Protein AF-A0AAU2IYT5-F1 (afdb_monomer_lite)

Secondary structure (DSSP, 8-state):
---SSHHHHHHHHHHHHHHHHHHHHHHHHHH---S-S----SS-SS-EEEESSPPPHHHHHHHHHHHHHHHTT-HHHHHHHHTTSTTHHHHHHHHHHHHGGGHHHHHSS-EEEEEPPPB--S-HHHHHHSTT-EEEEEEEE-TTS-EEEEEEEEETTEEEEEEEPPP-

Sequence (168 aa):
MSLRVGKRAATLTGVAAALVVLCVASFWWFHRTDDTPYTVAAEPKVSVTYQGESPSKEMRTFLTVFVQRLADGDVKGIDALADGYPDGAAAARESSDFLRPLAPAAGGGPVMAHAGPVSDSRSFLQRIEAPQGGTAEAELTLSDGKHVHIQLARERGVWWGYALAPAD

pLDDT: mean 75.82, std 17.85, range [38.94, 96.12]

Foldseek 3Di:
DPDDPVVVVVVVVVVVVVVVVVVVVVVCLVPVPDDDLQDQPPDQLAAEDEDDPDDDPQVVSLVSQCLSCLLVLVLVSQLVLQVNPVVCNVVSNVQSVLSNVVNCQSNVYYKYKYKADWADPDDPVVCVVWPPWTKIKMWIQTNVRDIWIWIWIDTNNHIGIGTGDDDD

Radius of gyration: 20.45 Å; chains: 1; bounding box: 41×68×46 Å

Structure (mmCIF, N/CA/C/O backbone):
data_AF-A0AAU2IYT5-F1
#
_entry.id   AF-A0AAU2IYT5-F1
#
loop_
_atom_site.group_PDB
_atom_site.id
_atom_site.type_symbol
_atom_site.label_atom_id
_atom_site.label_alt_id
_atom_site.label_comp_id
_atom_site.label_asym_id
_atom_site.label_entity_id
_atom_site.label_seq_id
_atom_site.pdbx_PDB_ins_code
_atom_site.Cartn_x
_atom_site.Cartn_y
_atom_site.Cartn_z
_atom_site.occupancy
_atom_site.B_iso_or_equiv
_atom_site.auth_seq_id
_atom_site.auth_comp_id
_atom_site.auth_asym_id
_atom_site.auth_atom_id
_atom_site.pdbx_PDB_model_num
ATOM 1 N N . MET A 1 1 ? 22.700 -52.837 -28.394 1.00 38.94 1 MET A N 1
ATOM 2 C CA . MET A 1 1 ? 23.087 -51.731 -27.488 1.00 38.94 1 MET A CA 1
ATOM 3 C C . MET A 1 1 ? 22.774 -50.399 -28.174 1.00 38.94 1 MET A C 1
ATOM 5 O O . MET A 1 1 ? 23.656 -49.794 -28.753 1.00 38.94 1 MET A O 1
ATOM 9 N N . SER A 1 2 ? 21.506 -49.969 -28.204 1.00 45.75 2 SER A N 1
ATOM 10 C CA . SER A 1 2 ? 21.119 -48.677 -28.804 1.00 45.75 2 SER A CA 1
ATOM 11 C C . SER A 1 2 ? 19.882 -48.125 -28.094 1.00 45.75 2 SER A C 1
ATOM 13 O O . SER A 1 2 ? 18.757 -48.254 -28.549 1.00 45.75 2 SER A O 1
ATOM 15 N N . LEU A 1 3 ? 20.097 -47.609 -26.885 1.00 42.72 3 LEU A N 1
ATOM 16 C CA . LEU A 1 3 ? 19.072 -46.999 -26.027 1.00 42.72 3 LEU A CA 1
ATOM 17 C C . LEU A 1 3 ? 19.722 -45.857 -25.229 1.00 42.72 3 LEU A C 1
ATOM 19 O O . LEU A 1 3 ? 19.649 -45.790 -24.008 1.00 42.72 3 LEU A O 1
ATOM 23 N N . ARG A 1 4 ? 20.472 -44.981 -25.909 1.00 45.41 4 ARG A N 1
ATOM 24 C CA . ARG A 1 4 ? 21.048 -43.771 -25.283 1.00 45.41 4 ARG A CA 1
ATOM 25 C C . ARG A 1 4 ? 20.906 -42.492 -26.109 1.00 45.41 4 ARG A C 1
ATOM 27 O O . ARG A 1 4 ? 21.321 -41.441 -25.637 1.00 45.41 4 ARG A O 1
ATOM 34 N N . VAL A 1 5 ? 20.295 -42.550 -27.294 1.00 44.69 5 VAL A N 1
ATOM 35 C CA . VAL A 1 5 ? 20.166 -41.375 -28.176 1.00 44.69 5 VAL A CA 1
ATOM 36 C C . VAL A 1 5 ? 18.852 -40.610 -27.935 1.00 44.69 5 VAL A C 1
ATOM 38 O O . VAL A 1 5 ? 18.848 -39.386 -27.974 1.00 44.69 5 VAL A O 1
ATOM 41 N N . GLY A 1 6 ? 17.761 -41.286 -27.546 1.00 38.97 6 GLY A N 1
ATOM 42 C CA . GLY A 1 6 ? 16.441 -40.648 -27.378 1.00 38.97 6 GLY A CA 1
ATOM 43 C C . GLY A 1 6 ? 16.251 -39.781 -26.123 1.00 38.97 6 GLY A C 1
ATOM 44 O O . GLY A 1 6 ? 15.437 -38.866 -26.132 1.00 38.97 6 GLY A O 1
ATOM 45 N N . LYS A 1 7 ? 17.012 -40.013 -25.042 1.00 44.97 7 LYS A N 1
ATOM 46 C CA . LYS A 1 7 ? 16.860 -39.248 -23.784 1.00 44.97 7 LYS A CA 1
ATOM 47 C C . LYS A 1 7 ? 17.562 -37.887 -23.791 1.00 44.97 7 LYS A C 1
ATOM 49 O O . LYS A 1 7 ? 17.205 -37.039 -22.988 1.00 44.97 7 LYS A O 1
ATOM 54 N N . ARG A 1 8 ? 18.549 -37.677 -24.673 1.00 42.88 8 ARG A N 1
ATOM 55 C CA . ARG A 1 8 ? 19.326 -36.424 -24.737 1.00 42.88 8 ARG A CA 1
ATOM 56 C C . ARG A 1 8 ? 18.634 -35.336 -25.558 1.00 42.88 8 ARG A C 1
ATOM 58 O O . ARG A 1 8 ? 18.764 -34.166 -25.230 1.00 42.88 8 ARG A O 1
ATOM 65 N N . ALA A 1 9 ? 17.883 -35.716 -26.592 1.00 39.19 9 ALA A N 1
ATOM 66 C CA . ALA A 1 9 ? 17.137 -34.760 -27.409 1.00 39.19 9 ALA A CA 1
ATOM 67 C C . ALA A 1 9 ? 15.982 -34.122 -26.616 1.00 39.19 9 ALA A C 1
ATOM 69 O O . ALA A 1 9 ? 15.853 -32.905 -26.609 1.00 39.19 9 ALA A O 1
ATOM 70 N N . ALA A 1 10 ? 15.218 -34.923 -25.864 1.00 45.31 10 ALA A N 1
ATOM 71 C CA . ALA A 1 10 ? 14.096 -34.430 -25.060 1.00 45.31 10 ALA A CA 1
ATOM 72 C C . ALA A 1 10 ? 14.521 -33.479 -23.920 1.00 45.31 10 ALA A C 1
ATOM 74 O O . ALA A 1 10 ? 13.810 -32.520 -23.625 1.00 45.31 10 ALA A O 1
ATOM 75 N N . THR A 1 11 ? 15.689 -33.693 -23.301 1.00 46.00 11 THR A N 1
ATOM 76 C CA . THR A 1 11 ? 16.214 -32.781 -22.271 1.00 46.00 11 THR A CA 1
ATOM 77 C C . THR A 1 11 ? 16.752 -31.478 -22.858 1.00 46.00 11 THR A C 1
ATOM 79 O O . THR A 1 11 ? 16.536 -30.427 -22.266 1.00 46.00 11 THR A O 1
ATOM 82 N N . LEU A 1 12 ? 17.392 -31.505 -24.031 1.00 43.25 12 LEU A N 1
ATOM 83 C CA . LEU A 1 12 ? 17.889 -30.294 -24.699 1.00 43.25 12 LEU A CA 1
ATOM 84 C C . LEU A 1 12 ? 16.753 -29.373 -25.170 1.00 43.25 12 LEU A C 1
ATOM 86 O O . LEU A 1 12 ? 16.848 -28.160 -24.997 1.00 43.25 12 LEU A O 1
ATOM 90 N N . THR A 1 13 ? 15.655 -29.927 -25.695 1.00 46.94 13 THR A N 1
ATOM 91 C CA . THR A 1 13 ? 14.485 -29.130 -26.102 1.00 46.94 13 THR A CA 1
ATOM 92 C C . THR A 1 13 ? 13.740 -28.544 -24.897 1.00 46.94 13 THR A C 1
ATOM 94 O O . THR A 1 13 ? 13.318 -27.392 -24.947 1.00 46.94 13 THR A O 1
ATOM 97 N N . GLY A 1 14 ? 13.634 -29.292 -23.791 1.00 45.22 14 GLY A N 1
ATOM 98 C CA . GLY A 1 14 ? 13.022 -28.802 -22.550 1.00 45.22 14 GLY A CA 1
ATOM 99 C C . GLY A 1 14 ? 13.824 -27.685 -21.873 1.00 45.22 14 GLY A C 1
ATOM 100 O O . GLY A 1 14 ? 13.244 -26.702 -21.420 1.00 45.22 14 GLY A O 1
ATOM 101 N N . VAL A 1 15 ? 15.159 -27.788 -21.862 1.00 53.22 15 VAL A N 1
ATOM 102 C CA . VAL A 1 15 ? 16.049 -26.753 -21.304 1.00 53.22 15 VAL A CA 1
ATOM 103 C C . VAL A 1 15 ? 16.040 -25.487 -22.163 1.00 53.22 15 VAL A C 1
ATOM 105 O O . VAL A 1 15 ? 15.994 -24.389 -21.617 1.00 53.22 15 VAL A O 1
ATOM 108 N N . ALA A 1 16 ? 16.017 -25.617 -23.493 1.00 48.62 16 ALA A N 1
ATOM 109 C CA . ALA A 1 16 ? 15.915 -24.469 -24.393 1.00 48.62 16 ALA A CA 1
ATOM 110 C C . ALA A 1 16 ? 14.560 -23.750 -24.267 1.00 48.62 16 ALA A C 1
ATOM 112 O O . ALA A 1 16 ? 14.525 -22.525 -24.216 1.00 48.62 16 ALA A O 1
ATOM 113 N N . ALA A 1 17 ? 13.452 -24.490 -24.147 1.00 49.22 17 ALA A N 1
ATOM 114 C CA . ALA A 1 17 ? 12.133 -23.903 -23.913 1.00 49.22 17 ALA A CA 1
ATOM 115 C C . ALA A 1 17 ? 12.043 -23.206 -22.543 1.00 49.22 17 ALA A C 1
ATOM 117 O O . ALA A 1 17 ? 11.523 -22.098 -22.462 1.00 49.22 17 ALA A O 1
ATOM 118 N N . ALA A 1 18 ? 12.604 -23.803 -21.485 1.00 46.81 18 ALA A N 1
ATOM 119 C CA . ALA A 1 18 ? 12.665 -23.181 -20.161 1.00 46.81 18 ALA A CA 1
ATOM 120 C C . ALA A 1 18 ? 13.525 -21.905 -20.155 1.00 46.81 18 ALA A C 1
ATOM 122 O O . ALA A 1 18 ? 13.134 -20.913 -19.548 1.00 46.81 18 ALA A O 1
ATOM 123 N N . LEU A 1 19 ? 14.654 -21.899 -20.873 1.00 44.44 19 LEU A N 1
ATOM 124 C CA . LEU A 1 19 ? 15.497 -20.712 -21.048 1.00 44.44 19 LEU A CA 1
ATOM 125 C C . LEU A 1 19 ? 14.786 -19.607 -21.829 1.00 44.44 19 LEU A C 1
ATOM 127 O O . LEU A 1 19 ? 14.881 -18.451 -21.440 1.00 44.44 19 LEU A O 1
ATOM 131 N N . VAL A 1 20 ? 14.040 -19.936 -22.886 1.00 52.75 20 VAL A N 1
ATOM 132 C CA . VAL A 1 20 ? 13.260 -18.939 -23.636 1.00 52.75 20 VAL A CA 1
ATOM 133 C C . VAL A 1 20 ? 12.118 -18.385 -22.784 1.00 52.75 20 VAL A C 1
ATOM 135 O O . VAL A 1 20 ? 11.921 -17.177 -22.779 1.00 52.75 20 VAL A O 1
ATOM 138 N N . VAL A 1 21 ? 11.411 -19.215 -22.010 1.00 52.25 21 VAL A N 1
ATOM 139 C CA . VAL A 1 21 ? 10.373 -18.740 -21.075 1.00 52.25 21 VAL A CA 1
ATOM 140 C C . VAL A 1 21 ? 10.976 -17.852 -19.987 1.00 52.25 21 VAL A C 1
ATOM 142 O O . VAL A 1 21 ? 10.422 -16.793 -19.714 1.00 52.25 21 VAL A O 1
ATOM 145 N N . LEU A 1 22 ? 12.126 -18.222 -19.415 1.00 47.06 22 LEU A N 1
ATOM 146 C CA . LEU A 1 22 ? 12.840 -17.388 -18.445 1.00 47.06 22 LEU A CA 1
ATOM 147 C C . LEU A 1 22 ? 13.305 -16.072 -19.070 1.00 47.06 22 LEU A C 1
ATOM 149 O O . LEU A 1 22 ? 13.054 -15.022 -18.500 1.00 47.06 22 LEU A O 1
ATOM 153 N N . CYS A 1 23 ? 13.909 -16.092 -20.258 1.00 52.16 23 CYS A N 1
ATOM 154 C CA . CYS A 1 23 ? 14.347 -14.876 -20.938 1.00 52.16 23 CYS A CA 1
ATOM 155 C C . CYS A 1 23 ? 13.174 -13.984 -21.347 1.00 52.16 23 CYS A C 1
ATOM 157 O O . CYS A 1 23 ? 13.291 -12.774 -21.219 1.00 52.16 23 CYS A O 1
ATOM 159 N N . VAL A 1 24 ? 12.048 -14.539 -21.801 1.00 50.94 24 VAL A N 1
ATOM 160 C CA . VAL A 1 24 ? 10.848 -13.762 -22.148 1.00 50.94 24 VAL A CA 1
ATOM 161 C C . VAL A 1 24 ? 10.165 -13.226 -20.893 1.00 50.94 24 VAL A C 1
ATOM 163 O O . VAL A 1 24 ? 9.734 -12.084 -20.911 1.00 50.94 24 VAL A O 1
ATOM 166 N N . ALA A 1 25 ? 10.117 -13.980 -19.792 1.00 48.06 25 ALA A N 1
ATOM 167 C CA . ALA A 1 25 ? 9.598 -13.496 -18.513 1.00 48.06 25 ALA A CA 1
ATOM 168 C C . ALA A 1 25 ? 10.496 -12.406 -17.913 1.00 48.06 25 ALA A C 1
ATOM 170 O O . ALA A 1 25 ? 9.992 -11.376 -17.483 1.00 48.06 25 ALA A O 1
ATOM 171 N N . SER A 1 26 ? 11.820 -12.582 -17.947 1.00 45.59 26 SER A N 1
ATOM 172 C CA . SER A 1 26 ? 12.783 -11.558 -17.536 1.00 45.59 26 SER A CA 1
ATOM 173 C C . SER A 1 26 ? 12.725 -10.342 -18.450 1.00 45.59 26 SER A C 1
ATOM 175 O O . SER A 1 26 ? 12.758 -9.229 -17.956 1.00 45.59 26 SER A O 1
ATOM 177 N N . PHE A 1 27 ? 12.590 -10.522 -19.764 1.00 45.34 27 PHE A N 1
ATOM 178 C CA . PHE A 1 27 ? 12.452 -9.422 -20.716 1.00 45.34 27 PHE A CA 1
ATOM 179 C C . PHE A 1 27 ? 11.122 -8.692 -20.532 1.00 45.34 27 PHE A C 1
ATOM 181 O O . PHE A 1 27 ? 11.103 -7.471 -20.524 1.00 45.34 27 PHE A O 1
ATOM 188 N N . TRP A 1 28 ? 10.023 -9.413 -20.312 1.00 46.06 28 TRP A N 1
ATOM 189 C CA . TRP A 1 28 ? 8.721 -8.835 -19.995 1.00 46.06 28 TRP A CA 1
ATOM 190 C C . TRP A 1 28 ? 8.763 -8.086 -18.661 1.00 46.06 28 TRP A C 1
ATOM 192 O O . TRP A 1 28 ? 8.295 -6.961 -18.606 1.00 46.06 28 TRP A O 1
ATOM 202 N N . TRP A 1 29 ? 9.424 -8.620 -17.631 1.00 48.94 29 TRP A N 1
ATOM 203 C CA . TRP A 1 29 ? 9.678 -7.919 -16.366 1.00 48.94 29 TRP A CA 1
ATOM 204 C C . TRP A 1 29 ? 10.519 -6.650 -16.570 1.00 48.94 29 TRP A C 1
ATOM 206 O O . TRP A 1 29 ? 10.141 -5.566 -16.137 1.00 48.94 29 TRP A O 1
ATOM 216 N N . PHE A 1 30 ? 11.612 -6.756 -17.332 1.00 47.12 30 PHE A N 1
ATOM 217 C CA . PHE A 1 30 ? 12.489 -5.642 -17.697 1.00 47.12 30 PHE A CA 1
ATOM 218 C C . PHE A 1 30 ? 11.879 -4.678 -18.718 1.00 47.12 30 PHE A C 1
ATOM 220 O O . PHE A 1 30 ? 12.490 -3.647 -18.979 1.00 47.12 30 PHE A O 1
ATOM 227 N N . HIS A 1 31 ? 10.728 -4.958 -19.322 1.00 41.88 31 HIS A N 1
ATOM 228 C CA . HIS A 1 31 ? 10.077 -4.085 -20.308 1.00 41.88 31 HIS A CA 1
ATOM 229 C C . HIS A 1 31 ? 8.602 -3.828 -19.998 1.00 41.88 31 HIS A C 1
ATOM 231 O O . HIS A 1 31 ? 7.912 -3.236 -20.823 1.00 41.88 31 HIS A O 1
ATOM 237 N N . ARG A 1 32 ? 8.121 -4.197 -18.804 1.00 50.09 32 ARG A N 1
ATOM 238 C CA . ARG A 1 32 ? 6.773 -3.865 -18.342 1.00 50.09 32 ARG A CA 1
ATOM 239 C C . ARG A 1 32 ? 6.711 -2.360 -18.099 1.00 50.09 32 ARG A C 1
ATOM 241 O O . ARG A 1 32 ? 7.086 -1.863 -17.043 1.00 50.09 32 ARG A O 1
ATOM 248 N N . THR A 1 33 ? 6.303 -1.634 -19.128 1.00 46.22 33 THR A N 1
ATOM 249 C CA . THR A 1 33 ? 6.047 -0.188 -19.102 1.00 46.22 33 THR A CA 1
ATOM 250 C C . THR A 1 33 ? 4.557 0.140 -19.130 1.00 46.22 33 THR A C 1
ATOM 252 O O . THR A 1 33 ? 4.207 1.317 -19.112 1.00 46.22 33 THR A O 1
ATOM 255 N N . ASP A 1 34 ? 3.688 -0.872 -19.163 1.00 42.78 34 ASP A N 1
ATOM 256 C CA . ASP A 1 34 ? 2.267 -0.672 -19.425 1.00 42.78 34 ASP A CA 1
ATOM 257 C C . ASP A 1 34 ? 1.437 -0.421 -18.155 1.00 42.78 34 ASP A C 1
ATOM 259 O O . ASP A 1 34 ? 1.400 -1.223 -17.219 1.00 42.78 34 ASP A O 1
ATOM 263 N N . ASP A 1 35 ? 0.754 0.723 -18.233 1.00 43.44 35 ASP A N 1
ATOM 264 C CA . ASP A 1 35 ? -0.522 1.113 -17.639 1.00 43.44 35 ASP A CA 1
ATOM 265 C C . ASP A 1 35 ? -0.584 1.380 -16.133 1.00 43.44 35 ASP A C 1
ATOM 267 O O . ASP A 1 35 ? -0.829 0.506 -15.309 1.00 43.44 35 ASP A O 1
ATOM 271 N N . THR A 1 36 ? -0.430 2.672 -15.807 1.00 49.78 36 THR A N 1
ATOM 272 C CA . THR A 1 36 ? -0.945 3.379 -14.617 1.00 49.78 36 THR A CA 1
ATOM 273 C C . THR A 1 36 ? -1.464 2.466 -13.493 1.00 49.78 36 THR A C 1
ATOM 275 O O . THR A 1 36 ? -2.679 2.354 -13.317 1.00 49.78 36 THR A O 1
ATOM 278 N N . PRO A 1 37 ? -0.590 1.852 -12.673 1.00 58.22 37 PRO A N 1
ATOM 279 C CA . PRO A 1 37 ? -1.040 0.941 -11.614 1.00 58.22 37 PRO A CA 1
ATOM 280 C C . PRO A 1 37 ? -1.856 1.652 -10.519 1.00 58.22 37 PRO A C 1
ATOM 282 O O . PRO A 1 37 ? -2.509 1.008 -9.697 1.00 58.22 37 PRO A O 1
ATOM 285 N N . TYR A 1 38 ? -1.850 2.991 -10.529 1.00 66.06 38 TYR A N 1
ATOM 286 C CA . TYR A 1 38 ? -2.414 3.851 -9.498 1.00 66.06 38 TYR A CA 1
ATOM 287 C C . TYR A 1 38 ? -3.468 4.802 -10.060 1.00 66.06 38 TYR A C 1
ATOM 289 O O . TYR A 1 38 ? -3.240 6.006 -10.181 1.00 66.06 38 TYR A O 1
ATOM 297 N N . THR A 1 39 ? -4.644 4.285 -10.410 1.00 71.62 39 THR A N 1
ATOM 298 C CA . THR A 1 39 ? -5.810 5.153 -10.606 1.00 71.62 39 THR A CA 1
ATOM 299 C C . THR A 1 39 ? -6.529 5.319 -9.276 1.00 71.62 39 THR A C 1
ATOM 301 O O . THR A 1 39 ? -7.135 4.381 -8.765 1.00 71.62 39 THR A O 1
ATOM 304 N N . VAL A 1 40 ? -6.456 6.523 -8.712 1.00 76.62 40 VAL A N 1
ATOM 305 C CA . VAL A 1 40 ? -7.291 6.908 -7.569 1.00 76.62 40 VAL A CA 1
ATOM 306 C C . VAL A 1 40 ? -8.734 6.994 -8.057 1.00 76.62 40 VAL A C 1
ATOM 308 O O . VAL A 1 40 ? -8.996 7.615 -9.090 1.00 76.62 40 VAL A O 1
ATOM 311 N N . ALA A 1 41 ? -9.665 6.379 -7.326 1.00 76.50 41 ALA A N 1
ATOM 312 C CA . ALA A 1 41 ? -11.090 6.514 -7.624 1.00 76.50 41 ALA A CA 1
ATOM 313 C C . ALA A 1 41 ? -11.492 8.000 -7.707 1.00 76.50 41 ALA A C 1
ATOM 315 O O . ALA A 1 41 ? -11.025 8.806 -6.903 1.00 76.50 41 ALA A O 1
ATOM 316 N N . ALA A 1 42 ? -12.368 8.358 -8.655 1.00 71.06 42 ALA A N 1
ATOM 317 C CA . ALA A 1 42 ? -12.804 9.747 -8.851 1.00 71.06 42 ALA A CA 1
ATOM 318 C C . ALA A 1 42 ? -13.412 10.364 -7.576 1.00 71.06 42 ALA A C 1
ATOM 320 O O . ALA A 1 42 ? -13.220 11.548 -7.312 1.00 71.06 42 ALA A O 1
ATOM 321 N N . GLU A 1 43 ? -14.073 9.536 -6.763 1.00 74.56 43 GLU A N 1
ATOM 322 C CA . GLU A 1 43 ? -14.577 9.882 -5.435 1.00 74.56 43 GLU A CA 1
ATOM 323 C C . GLU A 1 43 ? -14.024 8.879 -4.406 1.00 74.56 43 GLU A C 1
ATOM 325 O O . GLU A 1 43 ? -14.608 7.813 -4.185 1.00 74.56 43 GLU A O 1
ATOM 330 N N . PRO A 1 44 ? -12.857 9.166 -3.800 1.00 71.25 44 PRO A N 1
ATOM 331 C CA . PRO A 1 44 ? -12.281 8.327 -2.758 1.00 71.25 44 PRO A CA 1
ATOM 332 C C . PRO A 1 44 ? -13.225 8.226 -1.560 1.00 71.25 44 PRO A C 1
ATOM 334 O O . PRO A 1 44 ? -13.568 9.235 -0.951 1.00 71.25 44 PRO A O 1
ATOM 337 N N . LYS A 1 45 ? -13.578 7.003 -1.156 1.00 79.81 45 LYS A N 1
ATOM 338 C CA . LYS A 1 45 ? -14.294 6.769 0.113 1.00 79.81 45 LYS A CA 1
ATOM 339 C C . LYS A 1 45 ? -13.402 6.939 1.347 1.00 79.81 45 LYS A C 1
ATOM 341 O O . LYS A 1 45 ? -13.899 6.971 2.465 1.00 79.81 45 LYS A O 1
ATOM 346 N N . VAL A 1 46 ? -12.089 7.013 1.140 1.00 86.19 46 VAL A N 1
ATOM 347 C CA . VAL A 1 46 ? -11.073 7.081 2.192 1.00 86.19 46 VAL A CA 1
ATOM 348 C C . VAL A 1 46 ? -10.399 8.444 2.185 1.00 86.19 46 VAL A C 1
ATOM 350 O O . VAL A 1 46 ? -10.159 9.026 1.125 1.00 86.19 46 VAL A O 1
ATOM 353 N N . SER A 1 47 ? -10.054 8.932 3.372 1.00 87.75 47 SER A N 1
ATOM 354 C CA . SER A 1 47 ? -9.256 10.143 3.551 1.00 87.75 47 SER A CA 1
ATOM 355 C C . SER A 1 47 ? -7.890 9.758 4.101 1.00 87.75 47 SER A C 1
ATOM 357 O O . SER A 1 47 ? -7.798 9.262 5.224 1.00 87.75 47 SER A O 1
ATOM 359 N N . VAL A 1 48 ? -6.836 9.975 3.310 1.00 91.50 48 VAL A N 1
ATOM 360 C CA . VAL A 1 48 ? -5.445 9.770 3.734 1.00 91.50 48 VAL A CA 1
ATOM 361 C C . VAL A 1 48 ? -4.801 11.129 3.949 1.00 91.50 48 VAL A C 1
ATOM 363 O O . VAL A 1 48 ? -4.713 11.936 3.023 1.00 91.50 48 VAL A O 1
ATOM 366 N N . THR A 1 49 ? -4.339 11.388 5.168 1.00 93.19 49 THR A N 1
ATOM 367 C CA . THR A 1 49 ? -3.605 12.616 5.492 1.00 93.19 49 THR A CA 1
ATOM 368 C C . THR A 1 49 ? -2.144 12.282 5.781 1.00 93.19 49 THR A C 1
ATOM 370 O O . THR A 1 49 ? -1.845 11.345 6.518 1.00 93.19 49 THR A O 1
AT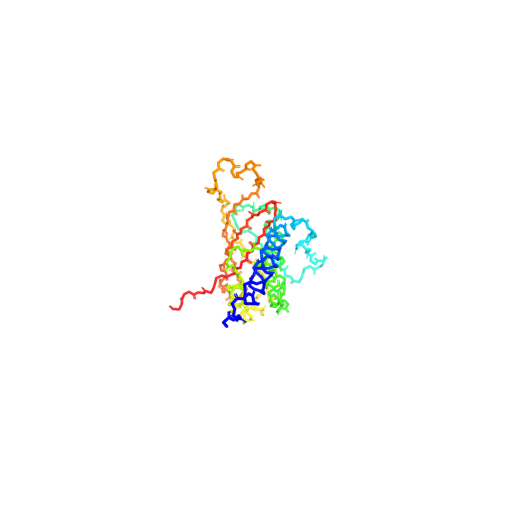OM 373 N N . TYR A 1 50 ? -1.225 13.045 5.187 1.00 90.44 50 TYR A N 1
ATOM 374 C CA . TYR A 1 50 ? 0.215 12.794 5.266 1.00 90.44 50 TYR A CA 1
ATOM 375 C C . TYR A 1 50 ? 0.861 13.648 6.355 1.00 90.44 50 TYR A C 1
ATOM 377 O O . TYR A 1 50 ? 0.632 14.857 6.404 1.00 90.44 50 TYR A O 1
ATOM 385 N N . GLN A 1 51 ? 1.674 13.028 7.209 1.00 89.06 51 GLN A N 1
ATOM 386 C CA . GLN A 1 51 ? 2.432 13.711 8.257 1.00 89.06 51 GLN A CA 1
ATOM 387 C C . GLN A 1 51 ? 3.920 13.808 7.914 1.00 89.06 51 GLN A C 1
ATOM 389 O O . GLN A 1 51 ? 4.516 12.847 7.425 1.00 89.06 51 GLN A O 1
ATOM 394 N N . GLY A 1 52 ? 4.533 14.940 8.267 1.00 83.94 52 GLY A N 1
ATOM 395 C CA . GLY A 1 52 ? 5.952 15.207 8.028 1.00 83.94 52 GLY A CA 1
ATOM 396 C C . GLY A 1 52 ? 6.214 15.810 6.648 1.00 83.94 52 GLY A C 1
ATOM 397 O O . GLY A 1 52 ? 5.403 16.584 6.134 1.00 83.94 52 GLY A O 1
ATOM 398 N N . GLU A 1 53 ? 7.369 15.488 6.064 1.00 83.12 53 GLU A N 1
ATOM 399 C CA . GLU A 1 53 ? 7.690 15.907 4.701 1.00 83.12 53 GLU A CA 1
ATOM 400 C C . GLU A 1 53 ? 6.694 15.286 3.715 1.00 83.12 53 GLU A C 1
ATOM 402 O O . GLU A 1 53 ? 6.364 14.103 3.794 1.00 83.12 53 GLU A O 1
ATOM 407 N N . SER A 1 54 ? 6.177 16.099 2.793 1.00 80.75 54 SER A N 1
ATOM 408 C CA . SER A 1 54 ? 5.199 15.620 1.820 1.00 80.75 54 SER A CA 1
ATOM 409 C C . SER A 1 54 ? 5.859 14.643 0.845 1.00 80.75 54 SER A C 1
ATOM 411 O O . SER A 1 54 ? 6.754 15.055 0.103 1.00 80.75 54 SER A O 1
ATOM 413 N N . PRO A 1 55 ? 5.404 13.379 0.773 1.00 88.06 55 PRO A N 1
ATOM 414 C CA . PRO A 1 55 ? 5.981 12.432 -0.163 1.00 88.06 55 PRO A CA 1
ATOM 415 C C . PRO A 1 55 ? 5.653 12.814 -1.612 1.00 88.06 55 PRO A C 1
ATOM 417 O O . PRO A 1 55 ? 4.712 13.567 -1.898 1.00 88.06 55 PRO A O 1
ATOM 420 N N . SER A 1 56 ? 6.426 12.249 -2.546 1.00 88.12 56 SER A N 1
ATOM 421 C CA . SER A 1 56 ? 6.209 12.423 -3.990 1.00 88.12 56 SER A CA 1
ATOM 422 C C . SER A 1 56 ? 4.755 12.143 -4.395 1.00 88.12 56 SER A C 1
ATOM 424 O O . SER A 1 56 ? 4.036 11.378 -3.742 1.00 88.12 56 SER A O 1
ATOM 426 N N . LYS A 1 57 ? 4.291 12.764 -5.485 1.00 87.75 57 LYS A N 1
ATOM 427 C CA . LYS A 1 57 ? 2.923 12.563 -5.992 1.00 87.75 57 LYS A CA 1
ATOM 428 C C . LYS A 1 57 ? 2.647 11.080 -6.253 1.00 87.75 57 LYS A C 1
ATOM 430 O O . LYS A 1 57 ? 1.576 10.588 -5.911 1.00 87.75 57 LYS A O 1
ATOM 435 N N . GLU A 1 58 ? 3.619 10.372 -6.805 1.00 86.62 58 GLU A N 1
ATOM 436 C CA . GLU A 1 58 ? 3.533 8.959 -7.159 1.00 86.62 58 GLU A CA 1
ATOM 437 C C . GLU A 1 58 ? 3.377 8.094 -5.902 1.00 86.62 58 GLU A C 1
ATOM 439 O O . GLU A 1 58 ? 2.479 7.258 -5.848 1.00 86.62 58 GLU A O 1
ATOM 444 N N . MET A 1 59 ? 4.166 8.363 -4.855 1.00 88.75 59 MET A N 1
ATOM 445 C CA . MET A 1 59 ? 4.048 7.676 -3.563 1.00 88.75 59 MET A CA 1
ATOM 446 C C . MET A 1 59 ? 2.691 7.939 -2.897 1.00 88.75 59 ME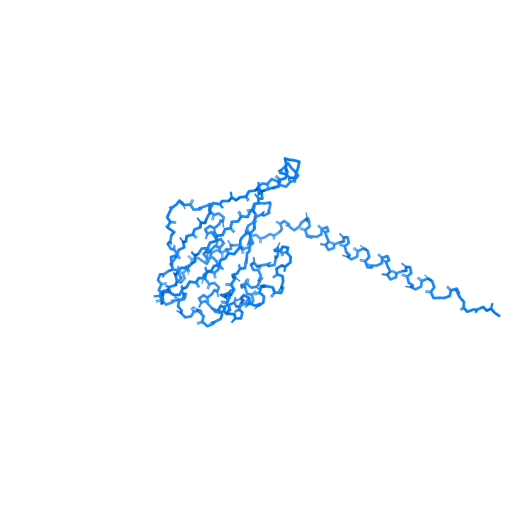T A C 1
ATOM 448 O O . MET A 1 59 ? 2.047 7.018 -2.399 1.00 88.75 59 MET A O 1
ATOM 452 N N . ARG A 1 60 ? 2.212 9.191 -2.915 1.00 91.00 60 ARG A N 1
ATOM 453 C CA . ARG A 1 60 ? 0.873 9.518 -2.393 1.00 91.00 60 ARG A CA 1
ATOM 454 C C . ARG A 1 60 ? -0.215 8.744 -3.125 1.00 91.00 60 ARG A C 1
ATOM 456 O O . ARG A 1 60 ? -1.136 8.226 -2.501 1.00 91.00 60 ARG A O 1
ATOM 463 N N . THR A 1 61 ? -0.083 8.641 -4.441 1.00 90.25 61 THR A N 1
ATOM 464 C CA . THR A 1 61 ? -1.037 7.908 -5.275 1.00 90.25 61 THR A CA 1
ATOM 465 C C . THR A 1 61 ? -1.023 6.418 -4.917 1.00 90.25 61 THR A C 1
ATOM 467 O O . THR A 1 61 ? -2.092 5.862 -4.680 1.00 90.25 61 THR A O 1
ATOM 470 N N . PHE A 1 62 ? 0.159 5.807 -4.761 1.00 91.25 62 PHE A N 1
ATOM 471 C CA . PHE A 1 62 ? 0.300 4.428 -4.274 1.00 91.25 62 PHE A CA 1
ATOM 472 C C . PHE A 1 62 ? -0.407 4.227 -2.928 1.00 91.25 62 PHE A C 1
ATOM 474 O O . PHE A 1 62 ? -1.301 3.392 -2.818 1.00 91.25 62 PHE A O 1
ATOM 481 N N . LEU A 1 63 ? -0.057 5.031 -1.918 1.00 93.25 63 LEU A N 1
ATOM 482 C CA . LEU A 1 63 ? -0.590 4.882 -0.559 1.00 93.25 63 LEU A CA 1
ATOM 483 C C . LEU A 1 63 ? -2.106 5.116 -0.508 1.00 93.25 63 LEU A C 1
ATOM 485 O O . LEU A 1 63 ? -2.815 4.429 0.220 1.00 93.25 63 LEU A O 1
ATOM 489 N N . THR A 1 64 ? -2.623 6.044 -1.317 1.00 92.44 64 THR A N 1
ATOM 490 C CA . THR A 1 64 ? -4.070 6.279 -1.427 1.00 92.44 64 THR A CA 1
ATOM 491 C C . THR A 1 64 ? -4.784 5.066 -2.019 1.00 92.44 64 THR A C 1
ATOM 493 O O . THR A 1 64 ? -5.790 4.623 -1.470 1.00 92.44 64 THR A O 1
ATOM 496 N N . VAL A 1 65 ? -4.262 4.500 -3.111 1.00 92.19 65 VAL A N 1
ATOM 497 C CA . VAL A 1 65 ? -4.838 3.305 -3.750 1.00 92.19 65 VAL A CA 1
ATOM 498 C C . VAL A 1 65 ? -4.756 2.092 -2.825 1.00 92.19 65 VAL A C 1
ATOM 500 O O . VAL A 1 65 ? -5.719 1.332 -2.736 1.00 92.19 65 VAL A O 1
ATOM 503 N N . PHE A 1 66 ? -3.655 1.937 -2.087 1.00 93.12 66 PHE A N 1
ATOM 504 C CA . PHE A 1 66 ? -3.511 0.897 -1.070 1.00 93.12 66 PHE A CA 1
ATOM 505 C C . PHE A 1 66 ? -4.629 0.982 -0.022 1.00 93.12 66 PHE A C 1
ATOM 507 O O . PHE A 1 66 ? -5.327 -0.001 0.216 1.00 93.12 66 PHE A O 1
ATOM 514 N N . VAL A 1 67 ? -4.860 2.167 0.557 1.00 94.38 67 VAL A N 1
ATOM 515 C CA . VAL A 1 67 ? -5.907 2.367 1.574 1.00 94.38 67 VAL A CA 1
ATOM 516 C C . VAL A 1 67 ? -7.311 2.181 0.994 1.00 94.38 67 VAL A C 1
ATOM 518 O O . VAL A 1 67 ? -8.163 1.608 1.666 1.00 94.38 67 VAL A O 1
ATOM 521 N N . GLN A 1 68 ? -7.562 2.607 -0.250 1.00 92.69 68 GLN A N 1
ATOM 522 C CA . GLN A 1 68 ? -8.840 2.361 -0.936 1.00 92.69 68 GLN A CA 1
ATOM 523 C C . GLN A 1 68 ? -9.129 0.864 -1.052 1.00 92.69 68 GLN A C 1
ATOM 525 O O . GLN A 1 68 ? -10.189 0.406 -0.630 1.00 92.69 68 GLN A O 1
ATOM 530 N N . ARG A 1 69 ? -8.162 0.094 -1.560 1.00 91.75 69 ARG A N 1
ATOM 531 C CA . ARG A 1 69 ? -8.297 -1.359 -1.713 1.00 91.75 69 ARG A CA 1
ATOM 532 C C . ARG A 1 69 ? -8.443 -2.056 -0.364 1.00 91.75 69 ARG A C 1
ATOM 534 O O . ARG A 1 69 ? -9.267 -2.955 -0.238 1.00 91.75 69 ARG A O 1
ATOM 541 N N . LEU A 1 70 ? -7.717 -1.598 0.657 1.00 93.31 70 LEU A N 1
ATOM 542 C CA . LEU A 1 70 ? -7.880 -2.081 2.027 1.00 93.31 70 LEU A CA 1
ATOM 543 C C . LEU A 1 70 ? -9.294 -1.828 2.554 1.00 93.31 70 LEU A C 1
ATOM 545 O O . LEU A 1 70 ? -9.920 -2.756 3.053 1.00 93.31 70 LEU A O 1
ATOM 549 N N . ALA A 1 71 ? -9.818 -0.613 2.405 1.00 93.25 71 ALA A N 1
ATOM 550 C CA . ALA A 1 71 ? -11.164 -0.255 2.846 1.00 93.25 71 ALA A CA 1
ATOM 551 C C . ALA A 1 71 ? -12.267 -1.028 2.105 1.00 93.25 71 ALA A C 1
ATOM 553 O O . ALA A 1 71 ? -13.269 -1.401 2.714 1.00 93.25 71 ALA A O 1
ATOM 554 N N . ASP A 1 72 ? -12.075 -1.305 0.813 1.00 91.44 72 ASP A N 1
ATOM 555 C CA . ASP A 1 72 ? -12.995 -2.115 0.008 1.00 91.44 72 ASP A CA 1
ATOM 556 C C . ASP A 1 72 ? -12.824 -3.635 0.251 1.00 91.44 72 ASP A C 1
ATOM 558 O O . ASP A 1 72 ? -13.597 -4.438 -0.275 1.00 91.44 72 ASP A O 1
ATOM 562 N N . GLY A 1 73 ? -11.833 -4.056 1.049 1.00 90.19 73 GLY A N 1
ATOM 563 C CA . GLY A 1 73 ? -11.516 -5.469 1.282 1.00 90.19 73 GLY A CA 1
ATOM 564 C C . GLY A 1 73 ? -10.963 -6.190 0.043 1.00 90.19 73 GLY A C 1
ATOM 565 O O . GLY A 1 73 ? -11.014 -7.421 -0.036 1.00 90.19 73 GLY A O 1
ATOM 566 N N . ASP A 1 74 ? -10.442 -5.440 -0.930 1.00 89.25 74 ASP A N 1
ATOM 567 C CA . ASP A 1 74 ? -9.906 -5.934 -2.199 1.00 89.25 74 ASP A CA 1
ATOM 568 C C . ASP A 1 74 ? -8.499 -6.526 -2.026 1.00 89.25 74 ASP A C 1
ATOM 570 O O . ASP A 1 74 ? -7.481 -5.950 -2.409 1.00 89.25 74 ASP A O 1
ATOM 574 N N . VAL A 1 75 ? -8.454 -7.726 -1.449 1.00 84.56 75 VAL A N 1
ATOM 575 C CA . VAL A 1 75 ? -7.222 -8.501 -1.229 1.00 84.56 75 VAL A CA 1
ATOM 576 C C . VAL A 1 75 ? -6.469 -8.762 -2.537 1.00 84.56 75 VAL A C 1
ATOM 578 O O . VAL A 1 75 ? -5.253 -8.621 -2.582 1.00 84.56 75 VAL A O 1
ATOM 581 N N . LYS A 1 76 ? -7.177 -9.082 -3.628 1.00 84.00 76 LYS A N 1
ATOM 582 C CA . LYS A 1 76 ? -6.531 -9.322 -4.930 1.00 84.00 76 LYS A CA 1
ATOM 583 C C . LYS A 1 76 ? -5.885 -8.054 -5.473 1.00 84.00 76 LYS A C 1
ATOM 585 O O . LYS A 1 76 ? -4.808 -8.113 -6.062 1.00 84.00 76 LYS A O 1
ATOM 590 N N . GLY A 1 77 ? -6.542 -6.915 -5.286 1.00 83.88 77 GLY A N 1
ATOM 591 C CA . GLY A 1 77 ? -5.970 -5.625 -5.613 1.00 83.88 77 GLY A CA 1
ATOM 592 C C . GLY A 1 77 ? -4.742 -5.316 -4.763 1.00 83.88 77 GLY A C 1
ATOM 593 O O . GLY A 1 77 ? -3.768 -4.812 -5.309 1.00 83.88 77 GLY A O 1
ATOM 594 N N . ILE A 1 78 ? -4.745 -5.603 -3.462 1.00 87.44 78 ILE A N 1
ATOM 595 C CA . ILE A 1 78 ? -3.560 -5.387 -2.616 1.00 87.44 78 ILE A CA 1
ATOM 596 C C . ILE A 1 78 ? -2.391 -6.261 -3.085 1.00 87.44 78 ILE A C 1
ATOM 598 O O . ILE A 1 78 ? -1.303 -5.729 -3.293 1.00 87.44 78 ILE A O 1
ATOM 602 N N . ASP A 1 79 ? -2.625 -7.545 -3.368 1.00 85.44 79 ASP A N 1
ATOM 603 C CA . ASP A 1 79 ? -1.595 -8.446 -3.908 1.00 85.44 79 ASP A CA 1
ATOM 604 C C . ASP A 1 79 ? -0.982 -7.895 -5.209 1.00 85.44 79 ASP A C 1
ATOM 606 O O . ASP A 1 79 ? 0.230 -7.945 -5.413 1.00 85.44 79 ASP A O 1
ATOM 610 N N . ALA A 1 80 ? -1.806 -7.301 -6.076 1.00 82.25 80 ALA A N 1
ATOM 611 C CA . ALA A 1 80 ? -1.346 -6.703 -7.328 1.00 82.25 80 ALA A CA 1
ATOM 612 C C . ALA A 1 80 ? -0.481 -5.439 -7.138 1.00 82.25 80 ALA A C 1
ATOM 614 O O . ALA A 1 80 ? 0.257 -5.082 -8.050 1.00 82.25 80 ALA A O 1
ATOM 615 N N . LEU A 1 81 ? -0.545 -4.757 -5.986 1.00 84.31 81 LEU A N 1
ATOM 616 C CA . LEU A 1 81 ? 0.361 -3.637 -5.664 1.00 84.31 81 LEU A CA 1
ATOM 617 C C . LEU A 1 81 ? 1.779 -4.119 -5.316 1.00 84.31 81 LEU A C 1
ATOM 619 O O . LEU A 1 81 ? 2.739 -3.350 -5.413 1.00 84.31 81 LEU A O 1
ATOM 623 N N . ALA A 1 82 ? 1.899 -5.389 -4.927 1.00 80.56 82 ALA A N 1
ATOM 624 C CA . ALA A 1 82 ? 3.159 -6.058 -4.640 1.00 80.56 82 ALA A CA 1
ATOM 625 C C . ALA A 1 82 ? 3.710 -6.845 -5.846 1.00 80.56 82 ALA A C 1
ATOM 627 O O . ALA A 1 82 ? 4.880 -7.233 -5.826 1.00 80.56 82 ALA A O 1
ATOM 628 N N . ASP A 1 83 ? 2.902 -7.063 -6.896 1.00 72.19 83 ASP A N 1
ATOM 629 C CA . ASP A 1 83 ? 3.296 -7.717 -8.156 1.00 72.19 83 ASP A CA 1
ATOM 630 C C . ASP A 1 83 ? 4.304 -6.850 -8.927 1.00 72.19 83 ASP A C 1
ATOM 632 O O . ASP A 1 83 ? 3.945 -6.032 -9.768 1.00 72.19 83 ASP A O 1
ATOM 636 N N . GLY A 1 84 ? 5.581 -6.987 -8.583 1.00 64.56 84 GLY A N 1
ATOM 637 C CA . GLY A 1 84 ? 6.653 -6.082 -9.014 1.00 64.56 84 GLY A CA 1
ATOM 638 C C . GLY A 1 84 ? 7.806 -6.019 -8.013 1.00 64.56 84 GLY A C 1
ATOM 639 O O . GLY A 1 84 ? 8.929 -5.667 -8.365 1.00 64.56 84 GLY A O 1
ATOM 640 N N . TYR A 1 85 ? 7.549 -6.402 -6.761 1.00 69.25 85 TYR A N 1
ATOM 641 C CA . TYR A 1 85 ? 8.559 -6.434 -5.714 1.00 69.25 85 TYR A CA 1
ATOM 642 C C . TYR A 1 85 ? 9.435 -7.700 -5.840 1.00 69.25 85 TYR A C 1
ATOM 644 O O . TYR A 1 85 ? 8.888 -8.809 -5.867 1.00 69.25 85 TYR A O 1
ATOM 652 N N . PRO A 1 86 ? 10.778 -7.588 -5.898 1.00 58.62 86 PRO A N 1
ATOM 653 C CA . PRO A 1 86 ? 11.670 -8.749 -5.890 1.00 58.62 86 PRO A CA 1
ATOM 654 C C . PRO A 1 86 ? 11.427 -9.595 -4.631 1.00 58.62 86 PRO A C 1
ATOM 656 O O . PRO A 1 86 ? 11.446 -9.062 -3.528 1.00 58.62 86 PRO A O 1
ATOM 659 N N . ASP A 1 87 ? 11.148 -10.891 -4.794 1.00 56.91 87 ASP A N 1
ATOM 660 C CA . ASP A 1 87 ? 10.803 -11.849 -3.721 1.00 56.91 87 ASP A CA 1
ATOM 661 C C . ASP A 1 87 ? 9.445 -11.625 -3.011 1.00 56.91 87 ASP A C 1
ATOM 663 O O . ASP A 1 87 ? 9.072 -12.378 -2.109 1.00 56.91 87 ASP A O 1
ATOM 667 N N . GLY A 1 88 ? 8.642 -10.653 -3.457 1.00 54.31 88 GLY A N 1
ATOM 668 C CA . GLY A 1 88 ? 7.417 -10.230 -2.773 1.00 54.31 88 GLY A CA 1
ATOM 669 C C . GLY A 1 88 ? 6.183 -11.113 -2.972 1.00 54.31 88 GLY A C 1
ATOM 670 O O . GLY A 1 88 ? 5.200 -10.904 -2.281 1.00 54.31 88 GLY A O 1
ATOM 671 N N . ALA A 1 89 ? 6.179 -12.101 -3.872 1.00 64.44 89 ALA A N 1
ATOM 672 C CA . ALA A 1 89 ? 4.950 -12.844 -4.199 1.00 64.44 89 ALA A CA 1
ATOM 673 C C . ALA A 1 89 ? 4.359 -13.633 -3.010 1.00 64.44 89 ALA A C 1
ATOM 675 O O . ALA A 1 89 ? 3.142 -13.670 -2.832 1.00 64.44 89 ALA A O 1
ATOM 676 N N . ALA A 1 90 ? 5.208 -14.259 -2.186 1.00 66.38 90 ALA A N 1
ATOM 677 C CA . ALA A 1 90 ? 4.760 -14.944 -0.969 1.00 66.38 90 ALA A CA 1
ATOM 678 C C . ALA A 1 90 ? 4.400 -13.937 0.136 1.00 66.38 90 ALA A C 1
ATOM 680 O O . ALA A 1 90 ? 3.326 -14.030 0.729 1.00 66.38 90 ALA A O 1
ATOM 681 N N . ALA A 1 91 ? 5.252 -12.925 0.326 1.00 68.12 91 ALA A N 1
ATOM 682 C CA . ALA A 1 91 ? 5.043 -11.863 1.303 1.00 68.12 91 ALA A CA 1
ATOM 683 C C . ALA A 1 91 ? 3.767 -11.044 1.028 1.00 68.12 91 ALA A C 1
ATOM 685 O O . ALA A 1 91 ? 3.089 -10.637 1.961 1.00 68.12 91 ALA A O 1
ATOM 686 N N . ALA A 1 92 ? 3.389 -10.856 -0.238 1.00 75.56 92 ALA A N 1
ATOM 687 C CA . ALA A 1 92 ? 2.164 -10.179 -0.656 1.00 75.56 92 ALA A CA 1
ATOM 688 C C . ALA A 1 92 ? 0.913 -10.912 -0.169 1.00 75.56 92 ALA A C 1
ATOM 690 O O . ALA A 1 92 ? 0.011 -10.303 0.398 1.00 75.56 92 ALA A O 1
ATOM 691 N N . ARG A 1 93 ? 0.887 -12.239 -0.321 1.00 76.38 93 ARG A N 1
ATOM 692 C CA . ARG A 1 93 ? -0.250 -13.049 0.112 1.00 76.38 93 ARG A CA 1
ATOM 693 C C . ARG A 1 93 ? -0.410 -13.031 1.631 1.00 76.38 93 ARG A C 1
ATOM 695 O O . ARG A 1 93 ? -1.519 -12.844 2.126 1.00 76.38 93 ARG A O 1
ATOM 702 N N . GLU A 1 94 ? 0.696 -13.204 2.354 1.00 77.44 94 GLU A N 1
ATOM 703 C CA . GLU A 1 94 ? 0.725 -13.076 3.816 1.00 77.44 94 GLU A CA 1
ATOM 704 C C . GLU A 1 94 ? 0.280 -11.675 4.246 1.00 77.44 94 GLU A C 1
ATOM 706 O O . GLU A 1 94 ? -0.525 -11.538 5.170 1.00 77.44 94 GLU A O 1
ATOM 711 N N . SER A 1 95 ? 0.721 -10.654 3.502 1.00 82.50 95 SER A N 1
ATOM 712 C CA . SER A 1 95 ? 0.322 -9.267 3.689 1.00 82.50 95 SER A CA 1
ATOM 713 C C . SER A 1 95 ? -1.193 -9.105 3.663 1.00 82.50 95 SER A C 1
ATOM 715 O O . SER A 1 95 ? -1.826 -8.680 4.630 1.00 82.50 95 SER A O 1
ATOM 717 N N . SER A 1 96 ? -1.815 -9.526 2.571 1.00 84.25 96 SER A N 1
ATOM 718 C CA . SER A 1 96 ? -3.252 -9.376 2.391 1.00 84.25 96 SER A CA 1
ATOM 719 C C . SER A 1 96 ? -4.084 -10.170 3.397 1.00 84.25 96 SER A C 1
ATOM 721 O O . SER A 1 96 ? -5.158 -9.714 3.804 1.00 84.25 96 SER A O 1
ATOM 723 N N . ASP A 1 97 ? -3.618 -11.348 3.818 1.00 87.44 97 ASP A N 1
ATOM 724 C CA . ASP A 1 97 ? -4.321 -12.152 4.818 1.00 87.44 97 ASP A CA 1
ATOM 725 C C . ASP A 1 97 ? -4.329 -11.474 6.197 1.00 87.44 97 ASP A C 1
ATOM 727 O O . ASP A 1 97 ? -5.384 -11.459 6.843 1.00 87.44 97 ASP A O 1
ATOM 731 N N . PHE A 1 98 ? -3.230 -10.833 6.618 1.00 90.25 98 PHE A N 1
ATOM 732 C CA . PHE A 1 98 ? -3.227 -10.054 7.865 1.00 90.25 98 PHE A CA 1
ATOM 733 C C . PHE A 1 98 ? -3.973 -8.717 7.732 1.00 90.25 98 PHE A C 1
ATOM 735 O O . PHE A 1 98 ? -4.531 -8.223 8.713 1.00 90.25 98 PHE A O 1
ATOM 742 N N . LEU A 1 99 ? -4.007 -8.123 6.537 1.00 93.38 99 LEU A N 1
ATOM 743 C CA . LEU A 1 99 ? -4.690 -6.853 6.276 1.00 93.38 99 LEU A CA 1
ATOM 744 C C . LEU A 1 99 ? -6.214 -6.997 6.221 1.00 93.38 99 LEU A C 1
ATOM 746 O O . LEU A 1 99 ? -6.932 -6.062 6.573 1.00 93.38 99 LEU A O 1
ATOM 750 N N . ARG A 1 100 ? -6.738 -8.159 5.812 1.00 92.38 100 ARG A N 1
ATOM 751 C CA . ARG A 1 100 ? -8.185 -8.424 5.701 1.00 92.38 100 ARG A CA 1
ATOM 752 C C . ARG A 1 100 ? -8.998 -8.008 6.946 1.00 92.38 100 ARG A C 1
ATOM 754 O O . ARG A 1 100 ? -10.006 -7.324 6.768 1.00 92.38 100 ARG A O 1
ATOM 761 N N . PRO A 1 101 ? -8.610 -8.346 8.195 1.00 93.88 101 PRO A N 1
ATOM 762 C CA . PRO A 1 101 ? -9.323 -7.883 9.392 1.00 93.88 101 PRO A CA 1
ATOM 763 C C . PRO A 1 101 ? -9.220 -6.370 9.663 1.00 93.88 101 PRO A C 1
ATOM 765 O O . PRO A 1 101 ? -9.946 -5.863 10.518 1.00 93.88 101 PRO A O 1
ATOM 768 N N . LEU A 1 102 ? -8.343 -5.637 8.970 1.00 94.44 102 LEU A N 1
ATOM 769 C CA . LEU A 1 102 ? -8.145 -4.191 9.131 1.00 94.44 102 LEU A CA 1
ATOM 770 C C . LEU A 1 102 ? -9.019 -3.345 8.191 1.00 94.44 102 LEU A C 1
ATOM 772 O O . LEU A 1 102 ? -9.147 -2.138 8.402 1.00 94.44 102 LEU A O 1
ATOM 776 N N . ALA A 1 103 ? -9.663 -3.963 7.195 1.00 93.56 103 ALA A N 1
ATOM 777 C CA . ALA A 1 103 ? -10.510 -3.282 6.213 1.00 93.56 103 ALA A CA 1
ATOM 778 C C . ALA A 1 103 ? -11.568 -2.337 6.831 1.00 93.56 103 ALA A C 1
ATOM 780 O O . ALA A 1 103 ? -11.660 -1.187 6.391 1.00 93.56 103 ALA A O 1
ATOM 781 N N . PRO A 1 104 ? -12.312 -2.724 7.894 1.00 93.44 104 PRO A N 1
ATOM 782 C CA . PRO A 1 104 ? -13.289 -1.825 8.510 1.00 93.44 104 PRO A CA 1
ATOM 783 C C . PRO A 1 104 ? -12.658 -0.556 9.093 1.00 93.44 104 PRO A C 1
ATOM 785 O O . PRO A 1 104 ? -13.247 0.517 9.004 1.00 93.44 104 PRO A O 1
ATOM 788 N N . ALA A 1 105 ? -11.452 -0.656 9.660 1.00 91.81 105 ALA A N 1
ATOM 789 C CA . ALA A 1 105 ? -10.751 0.490 10.231 1.00 91.81 105 ALA A CA 1
ATOM 790 C C . ALA A 1 105 ? -10.234 1.445 9.143 1.00 91.81 105 ALA A C 1
ATOM 792 O O . ALA A 1 105 ? -10.256 2.661 9.334 1.00 91.81 105 ALA A O 1
ATOM 793 N N . ALA A 1 106 ? -9.819 0.914 7.991 1.00 91.62 106 ALA A N 1
ATOM 794 C CA . ALA A 1 106 ? -9.419 1.715 6.835 1.00 91.62 106 ALA A CA 1
ATOM 795 C C . ALA A 1 106 ? -10.599 2.461 6.181 1.00 91.62 106 ALA A C 1
ATOM 797 O O . ALA A 1 106 ? -10.425 3.586 5.718 1.00 91.62 106 ALA A O 1
ATOM 798 N N . GLY A 1 107 ? -11.795 1.860 6.149 1.00 88.88 107 GLY A N 1
ATOM 799 C CA . GLY A 1 107 ? -13.005 2.486 5.595 1.00 88.88 107 GLY A CA 1
ATOM 800 C C . GLY A 1 107 ? -13.820 3.324 6.589 1.00 88.88 107 GLY A C 1
ATOM 801 O O . GLY A 1 107 ? -14.664 4.115 6.176 1.00 88.88 107 GLY A O 1
ATOM 802 N N . GLY A 1 108 ? -13.595 3.150 7.893 1.00 84.62 108 GLY A N 1
ATOM 803 C CA . GLY A 1 108 ? -14.415 3.739 8.958 1.00 84.62 108 GLY A CA 1
ATOM 804 C C . GLY A 1 108 ? -14.031 5.155 9.392 1.00 84.62 108 GLY A C 1
ATOM 805 O O . GLY A 1 108 ? -14.721 5.734 10.229 1.00 84.62 108 GLY A O 1
ATOM 806 N N . GLY A 1 109 ? -12.949 5.730 8.862 1.00 86.50 109 GLY A N 1
ATOM 807 C CA . GLY A 1 109 ? -12.475 7.040 9.299 1.00 86.50 109 GLY A CA 1
ATOM 808 C C . GLY A 1 109 ? -11.178 7.493 8.626 1.00 86.50 109 GLY A C 1
ATOM 809 O O . GLY A 1 109 ? -10.720 6.862 7.674 1.00 86.50 109 GLY A O 1
ATOM 810 N N . PRO A 1 110 ? -10.589 8.610 9.089 1.00 91.25 110 PRO A N 1
ATOM 811 C CA . PRO A 1 110 ? -9.350 9.128 8.527 1.00 91.25 110 PRO A CA 1
ATOM 812 C C . PRO A 1 110 ? -8.186 8.165 8.780 1.00 91.25 110 PRO A C 1
ATOM 814 O O . PRO A 1 110 ? -8.050 7.610 9.870 1.00 91.25 110 PRO A O 1
ATOM 817 N N . VAL A 1 111 ? -7.322 8.022 7.778 1.00 95.38 111 VAL A N 1
ATOM 818 C CA . VAL A 1 111 ? -6.064 7.278 7.863 1.00 95.38 111 VAL A CA 1
ATOM 819 C C . VAL A 1 111 ? -4.909 8.270 7.847 1.00 95.38 111 VAL A C 1
ATOM 821 O O . VAL A 1 111 ? -4.858 9.189 7.022 1.00 95.38 111 VAL A O 1
ATOM 824 N N . MET A 1 112 ? -3.968 8.091 8.767 1.00 96.12 112 MET A N 1
ATOM 825 C CA . MET A 1 112 ? -2.747 8.887 8.827 1.00 96.12 112 MET A CA 1
ATOM 826 C C . MET A 1 112 ? -1.614 8.124 8.167 1.00 96.12 112 MET A C 1
ATOM 828 O O . MET A 1 112 ? -1.414 6.962 8.481 1.00 96.12 112 MET A O 1
ATOM 832 N N . ALA A 1 113 ? -0.875 8.771 7.272 1.00 95.75 113 ALA A N 1
ATOM 833 C CA . ALA A 1 113 ? 0.276 8.183 6.606 1.00 95.75 113 ALA A CA 1
ATOM 834 C C . ALA A 1 113 ? 1.545 8.967 6.944 1.00 95.75 113 ALA A C 1
ATOM 836 O O . ALA A 1 113 ? 1.591 10.190 6.783 1.00 95.75 113 ALA A O 1
ATOM 837 N N . HIS A 1 114 ? 2.588 8.263 7.358 1.00 94.81 114 HIS A N 1
ATOM 838 C CA . HIS A 1 114 ? 3.935 8.798 7.473 1.00 94.81 114 HIS A CA 1
ATOM 839 C C . HIS A 1 114 ? 4.836 8.057 6.490 1.00 94.81 114 HIS A C 1
ATOM 841 O O . HIS A 1 114 ? 5.026 6.852 6.611 1.00 94.81 114 HIS A O 1
ATOM 847 N N . ALA A 1 115 ? 5.352 8.765 5.489 1.00 92.62 115 ALA A N 1
ATOM 848 C CA . ALA A 1 115 ? 6.254 8.190 4.499 1.00 92.62 115 ALA A CA 1
ATOM 849 C C . ALA A 1 115 ? 7.694 8.568 4.847 1.00 92.62 115 ALA A C 1
ATOM 851 O O . ALA A 1 115 ? 8.005 9.749 5.012 1.00 92.62 115 ALA A O 1
ATOM 852 N N . GLY A 1 116 ? 8.559 7.565 4.946 1.00 88.31 116 GLY A N 1
ATOM 853 C CA . GLY A 1 116 ? 9.987 7.743 5.148 1.00 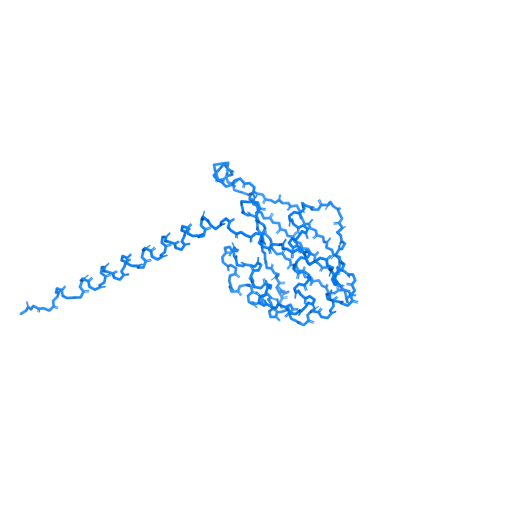88.31 116 GLY A CA 1
ATOM 854 C C . GLY A 1 116 ? 10.700 8.290 3.904 1.00 88.31 116 GLY A C 1
ATOM 855 O O . GLY A 1 116 ? 10.128 8.347 2.808 1.00 88.31 116 GLY A O 1
ATOM 856 N N . PRO A 1 117 ? 11.972 8.697 4.056 1.00 86.88 117 PRO A N 1
ATOM 857 C CA . PRO A 1 117 ? 12.778 9.180 2.944 1.00 86.88 117 PRO A CA 1
ATOM 858 C C . PRO A 1 117 ? 13.053 8.065 1.928 1.00 86.88 117 PRO A C 1
ATOM 860 O O . PRO A 1 117 ? 13.175 6.891 2.277 1.00 86.88 117 PRO A O 1
ATOM 863 N N . VAL A 1 118 ? 13.212 8.449 0.660 1.00 86.56 118 VAL A N 1
ATOM 864 C CA . VAL A 1 118 ? 13.626 7.517 -0.394 1.00 86.56 118 VAL A CA 1
ATOM 865 C C . VAL A 1 118 ? 15.131 7.284 -0.302 1.00 86.56 118 VAL A C 1
ATOM 867 O O . VAL A 1 118 ? 15.918 8.226 -0.400 1.00 86.56 118 VAL A O 1
ATOM 870 N N . SER A 1 119 ? 15.530 6.025 -0.162 1.00 84.00 119 SER A N 1
ATOM 871 C CA . SER A 1 119 ? 16.921 5.584 -0.193 1.00 84.00 119 SER A CA 1
ATOM 872 C C . SER A 1 119 ? 17.234 4.922 -1.533 1.00 84.00 119 SER A C 1
ATOM 874 O O . SER A 1 119 ? 16.459 4.110 -2.023 1.00 84.00 119 SER A O 1
ATOM 876 N N . ASP A 1 120 ? 18.374 5.239 -2.147 1.00 82.12 120 ASP A N 1
ATOM 877 C CA . ASP A 1 120 ? 18.849 4.534 -3.343 1.00 82.12 120 ASP A CA 1
ATOM 878 C C . ASP A 1 120 ? 20.297 4.082 -3.133 1.00 82.12 120 ASP A C 1
ATOM 880 O O . ASP A 1 120 ? 21.255 4.843 -3.309 1.00 82.12 120 ASP A O 1
ATOM 884 N N . SER A 1 121 ? 20.448 2.826 -2.712 1.00 79.69 121 SER A N 1
ATOM 885 C CA . SER A 1 121 ? 21.736 2.177 -2.441 1.00 79.69 121 SER A CA 1
ATOM 886 C C . SER A 1 121 ? 22.411 1.620 -3.699 1.00 79.69 121 SER A C 1
ATOM 888 O O . SER A 1 121 ? 23.537 1.124 -3.620 1.00 79.69 121 SER A O 1
ATOM 890 N N . ARG A 1 122 ? 21.772 1.722 -4.873 1.00 79.12 122 ARG A N 1
ATOM 891 C CA . ARG A 1 122 ? 22.308 1.202 -6.138 1.00 79.12 122 ARG A CA 1
ATOM 892 C C . ARG A 1 122 ? 23.554 1.974 -6.567 1.00 79.12 122 ARG A C 1
ATOM 894 O O . ARG A 1 122 ? 23.714 3.159 -6.251 1.00 79.12 122 ARG A O 1
ATOM 901 N N . SER A 1 123 ? 24.443 1.317 -7.306 1.00 79.62 123 SER A N 1
ATOM 902 C CA . SER A 1 123 ? 25.671 1.940 -7.813 1.00 79.62 123 SER A CA 1
ATOM 903 C C . SER A 1 123 ? 25.369 3.033 -8.845 1.00 79.62 123 SER A C 1
ATOM 905 O O . SER A 1 123 ? 24.282 3.089 -9.419 1.00 79.62 123 SER A O 1
ATOM 907 N N . PHE A 1 124 ? 26.342 3.902 -9.125 1.00 81.44 124 PHE A N 1
ATOM 908 C CA . PHE A 1 124 ? 26.185 4.964 -10.124 1.00 81.44 124 PHE A CA 1
ATOM 909 C C . PHE A 1 124 ? 25.772 4.430 -11.509 1.00 81.44 124 PHE A C 1
ATOM 911 O O . PHE A 1 124 ? 24.857 4.975 -12.119 1.00 81.44 124 PHE A O 1
ATOM 918 N N . LEU A 1 125 ? 26.387 3.334 -11.973 1.00 81.12 125 LEU A N 1
ATOM 919 C CA . LEU A 1 125 ? 26.045 2.716 -13.261 1.00 81.12 125 LEU A CA 1
ATOM 920 C C . LEU A 1 125 ? 24.605 2.184 -13.271 1.00 81.12 125 LEU A C 1
ATOM 922 O O . LEU A 1 125 ? 23.860 2.457 -14.207 1.00 81.12 125 LEU A O 1
ATOM 926 N N . GLN A 1 126 ? 24.170 1.537 -12.187 1.00 73.75 126 GLN A N 1
ATOM 927 C CA . GLN A 1 126 ? 22.789 1.056 -12.052 1.00 73.75 126 GLN A CA 1
ATOM 928 C C . GLN A 1 126 ? 21.767 2.202 -12.043 1.00 73.75 126 GLN A C 1
ATOM 930 O O . GLN A 1 126 ? 20.663 2.054 -12.563 1.00 73.75 126 GLN A O 1
ATOM 935 N N . ARG A 1 127 ? 22.122 3.364 -11.481 1.00 77.25 127 ARG A N 1
ATOM 936 C CA . ARG A 1 127 ? 21.257 4.555 -11.511 1.00 77.25 127 ARG A CA 1
ATOM 937 C C . ARG A 1 127 ? 21.146 5.170 -12.905 1.00 77.25 127 ARG A C 1
ATOM 939 O O . ARG A 1 127 ? 20.108 5.751 -13.206 1.00 77.25 127 ARG A O 1
ATOM 946 N N . ILE A 1 128 ? 22.185 5.055 -13.736 1.00 78.06 128 ILE A N 1
ATOM 947 C CA . ILE A 1 128 ? 22.140 5.485 -15.142 1.00 78.06 128 ILE A CA 1
ATOM 948 C C . ILE A 1 128 ? 21.251 4.544 -15.960 1.00 78.06 128 ILE A C 1
ATOM 950 O O . ILE A 1 128 ? 20.445 5.014 -16.757 1.00 78.06 128 ILE A O 1
ATOM 954 N N . GLU A 1 129 ? 21.380 3.232 -15.758 1.00 71.06 129 GLU A N 1
ATOM 955 C CA . GLU A 1 129 ? 20.604 2.221 -16.489 1.00 71.06 129 GLU A CA 1
ATOM 956 C C . GLU A 1 129 ? 19.119 2.213 -16.096 1.00 71.06 129 GLU A C 1
ATOM 958 O O . GLU A 1 129 ? 18.249 2.026 -16.945 1.00 71.06 129 GLU A O 1
ATOM 963 N N . ALA A 1 130 ? 18.819 2.447 -14.816 1.00 67.44 130 ALA A N 1
ATOM 964 C CA . ALA A 1 130 ? 17.466 2.482 -14.270 1.00 67.44 130 ALA A CA 1
ATOM 965 C C . ALA A 1 130 ? 17.251 3.751 -13.419 1.00 67.44 130 ALA A C 1
ATOM 967 O O . ALA A 1 130 ? 17.262 3.689 -12.175 1.00 67.44 130 ALA A O 1
ATOM 968 N N . PRO A 1 131 ? 17.054 4.912 -14.073 1.00 63.22 131 PRO A N 1
ATOM 969 C CA . PRO A 1 131 ? 16.815 6.171 -13.384 1.00 63.22 131 PRO A CA 1
ATOM 970 C C . PRO A 1 131 ? 15.515 6.115 -12.570 1.00 63.22 131 PRO A C 1
ATOM 972 O O . PRO A 1 131 ? 14.553 5.444 -12.941 1.00 63.22 131 PRO A O 1
ATOM 975 N N . GLN A 1 132 ? 15.481 6.857 -11.458 1.00 71.88 132 GLN A N 1
ATOM 976 C CA . GLN A 1 132 ? 14.315 6.974 -10.564 1.00 71.88 132 GLN A CA 1
ATOM 977 C C . GLN A 1 132 ? 13.901 5.671 -9.860 1.00 71.88 132 GLN A C 1
ATOM 979 O O . GLN A 1 132 ? 12.710 5.375 -9.751 1.00 71.88 132 GLN A O 1
ATOM 984 N N . GLY A 1 133 ? 14.872 4.901 -9.374 1.00 76.00 133 GLY A N 1
ATOM 985 C CA . GLY A 1 133 ? 14.604 3.791 -8.460 1.00 76.00 133 GLY A CA 1
ATOM 986 C C . GLY A 1 133 ? 14.978 4.118 -7.016 1.00 76.00 133 GLY A C 1
ATOM 987 O O . GLY A 1 133 ? 15.423 5.227 -6.722 1.00 76.00 133 GLY A O 1
ATOM 988 N N . GLY A 1 134 ? 14.763 3.158 -6.125 1.00 82.25 134 GLY A N 1
ATOM 989 C CA . GLY A 1 134 ? 15.062 3.283 -4.699 1.00 82.25 134 GLY A CA 1
ATOM 990 C C . GLY A 1 134 ? 14.089 2.482 -3.843 1.00 82.25 134 GLY A C 1
ATOM 991 O O . GLY A 1 134 ? 13.194 1.827 -4.364 1.00 82.25 134 GLY A O 1
ATOM 992 N N . THR A 1 135 ? 14.251 2.546 -2.533 1.00 85.62 135 THR A N 1
ATOM 993 C CA . THR A 1 135 ? 13.346 1.962 -1.547 1.00 85.62 135 THR A CA 1
ATOM 994 C C . THR A 1 135 ? 12.874 3.029 -0.572 1.00 85.62 135 THR A C 1
ATOM 996 O O . THR A 1 135 ? 13.507 4.074 -0.409 1.00 85.62 135 THR A O 1
ATOM 999 N N . ALA A 1 136 ? 11.732 2.789 0.049 1.00 89.44 136 ALA A N 1
ATOM 1000 C CA . ALA A 1 136 ? 11.188 3.617 1.111 1.00 89.44 136 ALA A CA 1
ATOM 1001 C C . ALA A 1 136 ? 10.345 2.745 2.046 1.00 89.44 136 ALA A C 1
ATOM 1003 O O . ALA A 1 136 ? 10.033 1.595 1.738 1.00 89.44 136 ALA A O 1
ATOM 1004 N N . GLU A 1 137 ? 9.946 3.323 3.167 1.00 91.31 137 GLU A N 1
ATOM 1005 C CA . GLU A 1 137 ? 9.011 2.717 4.108 1.00 91.31 137 GLU A CA 1
ATOM 1006 C C . GLU A 1 137 ? 7.867 3.695 4.358 1.00 91.31 137 GLU A C 1
ATOM 1008 O O . GLU A 1 137 ? 8.045 4.914 4.255 1.00 91.31 137 GLU A O 1
ATOM 1013 N N . ALA A 1 138 ? 6.684 3.177 4.661 1.00 93.50 138 ALA A N 1
ATOM 1014 C CA . ALA A 1 138 ? 5.557 3.988 5.084 1.00 93.50 138 ALA A CA 1
ATOM 1015 C C . ALA A 1 138 ? 4.818 3.329 6.243 1.00 93.50 138 ALA A C 1
ATOM 1017 O O . ALA A 1 138 ? 4.605 2.123 6.254 1.00 93.50 138 ALA A O 1
ATOM 1018 N N . GLU A 1 139 ? 4.383 4.153 7.182 1.00 95.19 139 GLU A N 1
ATOM 1019 C CA . GLU A 1 139 ? 3.546 3.760 8.306 1.00 95.19 139 GLU A CA 1
ATOM 1020 C C . GLU A 1 139 ? 2.155 4.345 8.113 1.00 95.19 139 GLU A C 1
ATOM 1022 O O . GLU A 1 139 ? 2.003 5.552 7.890 1.00 95.19 139 GLU A O 1
ATOM 1027 N N . LEU A 1 140 ? 1.133 3.502 8.211 1.00 95.50 140 LEU A N 1
ATOM 1028 C CA . LEU A 1 140 ? -0.255 3.936 8.268 1.00 95.50 140 LEU A CA 1
ATOM 1029 C C . LEU A 1 140 ? -0.794 3.758 9.681 1.00 95.50 140 LEU A C 1
ATOM 1031 O O . LEU A 1 140 ? -0.640 2.691 10.262 1.00 95.50 140 LEU A O 1
ATOM 1035 N N . THR A 1 141 ? -1.501 4.758 10.193 1.00 96.06 141 THR A N 1
ATOM 1036 C CA . THR A 1 141 ? -2.336 4.642 11.392 1.00 96.06 141 THR A CA 1
ATOM 1037 C C . THR A 1 141 ? -3.796 4.697 10.964 1.00 96.06 141 THR A C 1
ATOM 1039 O O . THR A 1 141 ? -4.246 5.696 10.393 1.00 96.06 141 THR A O 1
ATOM 1042 N N . LEU A 1 142 ? -4.524 3.612 11.213 1.00 95.75 142 LEU A N 1
ATOM 1043 C CA . LEU A 1 142 ? -5.938 3.462 10.876 1.00 95.75 142 LEU A CA 1
ATOM 1044 C C . LEU A 1 142 ? -6.836 4.164 11.904 1.00 95.75 142 LEU A C 1
ATOM 1046 O O . LEU A 1 142 ? -6.379 4.599 12.962 1.00 95.75 142 LEU A O 1
ATOM 1050 N N . SER A 1 143 ? -8.135 4.250 11.608 1.00 93.62 143 SER A N 1
ATOM 1051 C CA . SER A 1 143 ? -9.092 4.973 12.458 1.00 93.62 143 SER A CA 1
ATOM 1052 C C . SER A 1 143 ? -9.266 4.373 13.861 1.00 93.62 143 SER A C 1
ATOM 1054 O O . SER A 1 143 ? -9.604 5.093 14.798 1.00 93.62 143 SER A O 1
ATOM 1056 N N . ASP A 1 144 ? -8.986 3.078 14.027 1.00 93.38 144 ASP A N 1
ATOM 1057 C CA . ASP A 1 144 ? -9.000 2.370 15.312 1.00 93.38 144 ASP A CA 1
ATOM 1058 C C . ASP A 1 144 ? -7.641 2.392 16.040 1.00 93.38 144 ASP A C 1
ATOM 1060 O O . ASP A 1 144 ? -7.483 1.747 17.076 1.00 93.38 144 ASP A O 1
ATOM 1064 N N . GLY A 1 145 ? -6.661 3.132 15.511 1.00 92.88 145 GLY A N 1
ATOM 1065 C CA . GLY A 1 145 ? -5.319 3.264 16.074 1.00 92.88 145 GLY A CA 1
ATOM 1066 C C . GLY A 1 145 ? -4.357 2.134 15.711 1.00 92.88 145 GLY A C 1
ATOM 1067 O O . GLY A 1 145 ? -3.207 2.177 16.139 1.00 92.88 145 GLY A O 1
ATOM 1068 N N . LYS A 1 146 ? -4.774 1.132 14.927 1.00 93.25 146 LYS A N 1
ATOM 1069 C CA . LYS A 1 146 ? -3.853 0.090 14.452 1.00 93.25 146 LYS A CA 1
ATOM 1070 C C . LYS A 1 146 ? -2.867 0.641 13.431 1.00 93.25 146 LYS A C 1
ATOM 1072 O O . LYS A 1 146 ? -3.199 1.537 12.653 1.00 93.25 146 LYS A O 1
ATOM 1077 N N . HIS A 1 147 ? -1.680 0.045 13.413 1.00 92.50 147 HIS A N 1
ATOM 1078 C CA . HIS A 1 147 ? -0.598 0.427 12.518 1.00 92.50 147 HIS A CA 1
ATOM 1079 C C . HIS A 1 147 ? -0.401 -0.593 11.396 1.00 92.50 147 HIS A C 1
ATOM 1081 O O . HIS A 1 147 ? -0.574 -1.794 11.603 1.00 92.50 147 HIS A O 1
ATOM 1087 N N . VAL A 1 148 ? -0.033 -0.104 10.214 1.00 94.19 148 VAL A N 1
ATOM 1088 C CA . VAL A 1 148 ? 0.355 -0.917 9.060 1.00 94.19 148 VAL A CA 1
ATOM 1089 C C . VAL A 1 14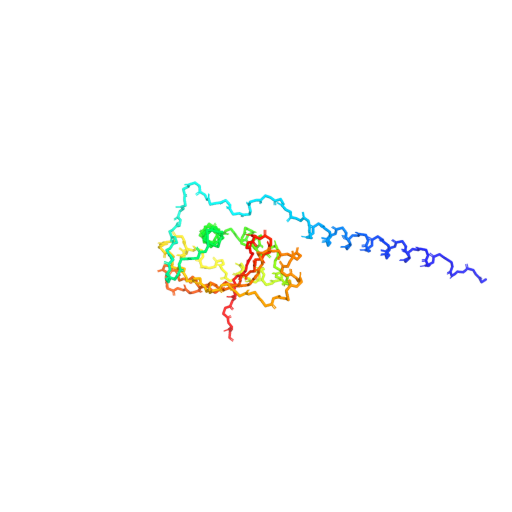8 ? 1.676 -0.383 8.525 1.00 94.19 148 VAL A C 1
ATOM 1091 O O . VAL A 1 148 ? 1.716 0.720 7.980 1.00 94.19 148 VAL A O 1
ATOM 1094 N N . HIS A 1 149 ? 2.724 -1.193 8.639 1.00 93.44 149 HIS A N 1
ATOM 1095 C CA . HIS A 1 149 ? 4.027 -0.902 8.055 1.00 93.44 149 HIS A CA 1
ATOM 1096 C C . HIS A 1 149 ? 4.076 -1.406 6.611 1.00 93.44 149 HIS A C 1
ATOM 1098 O O . HIS A 1 149 ? 3.710 -2.552 6.350 1.00 93.44 149 HIS A O 1
ATOM 1104 N N . ILE A 1 150 ? 4.542 -0.581 5.677 1.00 91.94 150 ILE A N 1
ATOM 1105 C CA . ILE A 1 150 ? 4.604 -0.870 4.240 1.00 91.94 150 ILE A CA 1
ATOM 1106 C C . ILE A 1 150 ? 6.037 -0.695 3.744 1.00 91.94 150 ILE A C 1
ATOM 1108 O O . ILE A 1 150 ? 6.586 0.406 3.811 1.00 91.94 150 ILE A O 1
ATOM 1112 N N . GLN A 1 151 ? 6.607 -1.756 3.168 1.00 89.38 151 GLN A N 1
ATOM 1113 C CA . GLN A 1 151 ? 7.860 -1.670 2.421 1.00 89.38 151 GLN A CA 1
ATOM 1114 C C . GLN A 1 151 ? 7.586 -1.303 0.970 1.00 89.38 151 GLN A C 1
ATOM 1116 O O . GLN A 1 151 ? 6.714 -1.886 0.321 1.00 89.38 151 GLN A O 1
ATOM 1121 N N . LEU A 1 152 ? 8.351 -0.341 0.462 1.00 87.94 152 LEU A N 1
ATOM 1122 C CA . LEU A 1 152 ? 8.153 0.242 -0.855 1.00 87.94 152 LEU A CA 1
ATOM 1123 C C . LEU A 1 152 ? 9.437 0.154 -1.674 1.00 87.94 152 LEU A C 1
ATOM 1125 O O . LEU A 1 152 ? 10.518 0.510 -1.207 1.00 87.94 152 LEU A O 1
ATOM 1129 N N . ALA A 1 153 ? 9.304 -0.245 -2.931 1.00 85.44 153 ALA A N 1
ATOM 1130 C CA . ALA A 1 153 ? 10.366 -0.183 -3.924 1.00 85.44 153 ALA A CA 1
ATOM 1131 C C . ALA A 1 153 ? 9.906 0.678 -5.093 1.00 85.44 153 ALA A C 1
ATOM 1133 O O . ALA A 1 153 ? 8.746 0.645 -5.492 1.00 85.44 153 ALA A O 1
ATOM 1134 N N . ARG A 1 154 ? 10.822 1.454 -5.655 1.00 83.62 154 ARG A N 1
ATOM 1135 C CA . ARG A 1 154 ? 10.606 2.231 -6.863 1.00 83.62 154 ARG A CA 1
ATOM 1136 C C . ARG A 1 154 ? 11.479 1.675 -7.963 1.00 83.62 154 ARG A C 1
ATOM 1138 O O . ARG A 1 154 ? 12.691 1.536 -7.791 1.00 83.62 154 ARG A O 1
ATOM 1145 N N . GLU A 1 155 ? 10.878 1.455 -9.116 1.00 77.06 155 GLU A N 1
ATOM 1146 C CA . GLU A 1 155 ? 11.592 1.101 -10.328 1.00 77.06 155 GLU A CA 1
ATOM 1147 C C . GLU A 1 155 ? 11.009 1.883 -11.503 1.00 77.06 155 GLU A C 1
ATOM 1149 O O . GLU A 1 155 ? 9.798 1.907 -11.713 1.00 77.06 155 GLU A O 1
ATOM 1154 N N . ARG A 1 156 ? 11.878 2.583 -12.247 1.00 74.94 156 ARG A N 1
ATOM 1155 C CA . ARG A 1 156 ? 11.510 3.366 -13.443 1.00 74.94 156 ARG A CA 1
ATOM 1156 C C . ARG A 1 156 ? 10.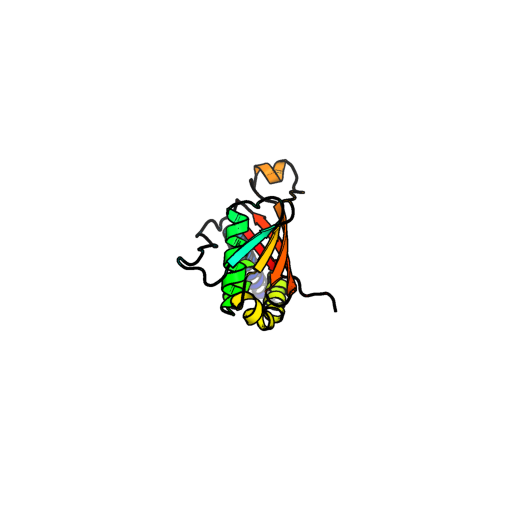344 4.332 -13.214 1.00 74.94 156 ARG A C 1
ATOM 1158 O O . ARG A 1 156 ? 9.487 4.520 -14.072 1.00 74.94 156 ARG A O 1
ATOM 1165 N N . GLY A 1 157 ? 10.316 4.954 -12.038 1.00 75.12 157 GLY A N 1
ATOM 1166 C CA . GLY A 1 157 ? 9.287 5.920 -11.671 1.00 75.12 157 GLY A CA 1
ATOM 1167 C C . GLY A 1 157 ? 8.031 5.319 -11.035 1.00 75.12 157 GLY A C 1
ATOM 1168 O O . GLY A 1 157 ? 7.279 6.081 -10.426 1.00 75.12 157 GLY A O 1
ATOM 1169 N N . VAL A 1 158 ? 7.844 3.999 -11.088 1.00 79.62 158 VAL A N 1
ATOM 1170 C CA . VAL A 1 158 ? 6.689 3.280 -10.534 1.00 79.62 158 VAL A CA 1
ATOM 1171 C C . VAL A 1 158 ? 7.035 2.749 -9.144 1.00 79.62 158 VAL A C 1
ATOM 1173 O O . VAL A 1 158 ? 8.087 2.145 -8.958 1.00 79.62 158 VAL A O 1
ATOM 1176 N N . TRP A 1 159 ? 6.179 3.022 -8.159 1.00 86.00 159 TRP A N 1
ATOM 1177 C CA . TRP A 1 159 ? 6.280 2.427 -6.822 1.00 86.00 159 TRP A CA 1
ATOM 1178 C C . TRP A 1 159 ? 5.692 1.022 -6.818 1.00 86.00 159 TRP A C 1
ATOM 1180 O O . TRP A 1 159 ? 4.874 0.732 -7.668 1.00 86.00 159 TRP A O 1
ATOM 1190 N N . TRP A 1 160 ? 6.074 0.182 -5.873 1.00 86.12 160 TRP A N 1
ATOM 1191 C CA . TRP A 1 160 ? 5.546 -1.153 -5.591 1.00 86.12 160 TRP A CA 1
ATOM 1192 C C . TRP A 1 160 ? 5.656 -1.354 -4.089 1.00 86.12 160 TRP A C 1
ATOM 1194 O O . TRP A 1 160 ? 6.534 -0.746 -3.470 1.00 86.12 160 TRP A O 1
ATOM 1204 N N . GLY A 1 161 ? 4.839 -2.211 -3.492 1.00 86.81 161 GLY A N 1
ATOM 1205 C CA . GLY A 1 161 ? 5.001 -2.476 -2.070 1.00 86.81 161 GLY A CA 1
ATOM 1206 C C . GLY A 1 161 ? 4.025 -3.476 -1.492 1.00 86.81 161 GLY A C 1
ATOM 1207 O O . GLY A 1 161 ? 2.983 -3.768 -2.074 1.00 86.81 161 GLY A O 1
ATOM 1208 N N . TYR A 1 162 ? 4.380 -3.972 -0.317 1.00 87.06 162 TYR A N 1
ATOM 1209 C CA . TYR A 1 162 ? 3.573 -4.876 0.489 1.00 87.06 162 TYR A CA 1
ATOM 1210 C C . TYR A 1 162 ? 3.660 -4.437 1.947 1.00 87.06 162 TYR A C 1
ATOM 1212 O O . TYR A 1 162 ? 4.640 -3.816 2.372 1.00 87.06 162 TYR A O 1
ATOM 1220 N N . ALA A 1 163 ? 2.618 -4.734 2.713 1.00 90.75 163 ALA A N 1
ATOM 1221 C CA . ALA A 1 163 ? 2.640 -4.482 4.140 1.00 90.75 163 ALA A CA 1
ATOM 1222 C C . ALA A 1 163 ? 3.302 -5.645 4.889 1.00 90.75 163 ALA A C 1
ATOM 1224 O O . ALA A 1 163 ? 3.170 -6.799 4.478 1.00 90.75 163 ALA A O 1
ATOM 1225 N N . LEU A 1 164 ? 3.987 -5.348 5.988 1.00 86.44 164 LEU A N 1
ATOM 1226 C CA . LEU A 1 164 ? 4.593 -6.349 6.861 1.00 86.44 164 LEU A CA 1
ATOM 1227 C C . LEU A 1 164 ? 3.628 -6.719 7.980 1.00 86.44 164 LEU A C 1
ATOM 1229 O O . LEU A 1 164 ? 3.108 -5.840 8.672 1.00 86.44 164 LEU A O 1
ATOM 1233 N N . ALA A 1 165 ? 3.424 -8.021 8.176 1.00 80.44 165 ALA A N 1
ATOM 1234 C CA . ALA A 1 165 ? 2.767 -8.503 9.378 1.00 80.44 165 ALA A CA 1
ATOM 1235 C C . ALA A 1 165 ? 3.648 -8.160 10.597 1.00 80.44 165 ALA A C 1
ATOM 1237 O O . ALA A 1 165 ? 4.879 -8.213 10.487 1.00 80.44 165 ALA A O 1
ATOM 1238 N N . PRO A 1 166 ? 3.059 -7.813 11.754 1.00 76.31 166 PRO A N 1
ATOM 1239 C CA .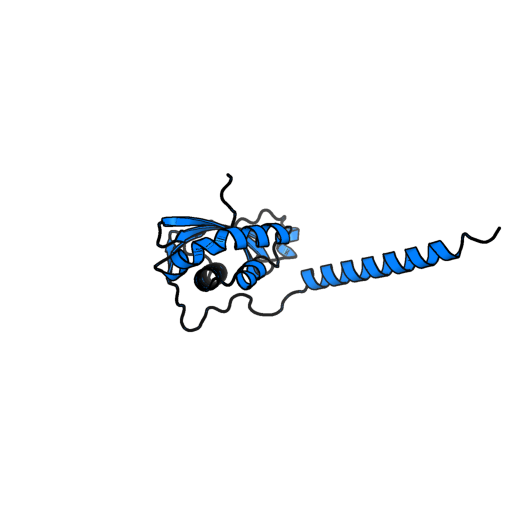 PRO A 1 166 ? 3.811 -7.712 12.998 1.00 76.31 166 PRO A CA 1
ATOM 1240 C C . PRO A 1 166 ? 4.554 -9.026 13.268 1.00 76.31 166 PRO A C 1
ATOM 1242 O O . PRO A 1 166 ? 4.023 -10.098 12.992 1.00 76.31 166 PRO A O 1
ATOM 1245 N N . ALA A 1 167 ? 5.771 -8.948 13.806 1.00 67.56 167 ALA A N 1
ATOM 1246 C CA . ALA A 1 167 ? 6.442 -10.140 14.310 1.00 67.56 167 ALA A CA 1
ATOM 1247 C C . ALA A 1 167 ? 5.704 -10.626 15.571 1.00 67.56 167 ALA A C 1
ATOM 1249 O O . ALA A 1 167 ? 5.543 -9.842 16.509 1.00 67.56 167 ALA A O 1
ATOM 1250 N N . ASP A 1 168 ? 5.238 -11.879 15.548 1.00 54.94 168 ASP A N 1
ATOM 1251 C CA . ASP A 1 168 ? 4.627 -12.571 16.694 1.00 54.94 168 ASP A CA 1
ATOM 1252 C C . ASP A 1 168 ? 5.614 -12.777 17.861 1.00 54.94 168 ASP A C 1
ATOM 1254 O O . ASP A 1 168 ? 6.822 -13.013 17.602 1.00 54.94 168 ASP A O 1
#